Protein AF-A0A2G2XM95-F1 (afdb_monomer)

InterPro domains:
  IPR000454 ATP synthase, F0 complex, subunit C [PR00124] (12-31)
  IPR000454 ATP synthase, F0 complex, subunit C [PR00124] (33-48)
  IPR002379 V-ATPase proteolipid subunit C-like domain [PF00137] (11-47)
  IPR035921 F/V-ATP synthase subunit C superfamily [SSF81333] (3-51)
  IPR038662 F1F0 ATP synthase subunit C superfamily [G3DSA:1.20.20.10] (1-53)

Secondary structure (DSSP, 8-state):
--HHHHHHHHHHHHHHHHHHTHHHHHHHHHHHHHHHHHHHH-GGGHHHHHHHHHTTTTTHHHHHHHHHHHHHHHHHH-

Solvent-accessible surface area (backbone atoms only — not comparable to full-atom values): 4508 Å² total; per-residue (Å²): 130,65,68,68,58,54,54,52,51,54,53,53,48,52,53,52,51,62,60,58,46,53,61,55,53,55,54,50,51,52,52,51,51,52,44,51,55,48,28,74,76,37,64,89,47,34,70,58,53,57,46,51,67,70,66,54,82,72,46,70,65,55,57,53,51,53,52,50,51,52,52,48,50,51,69,71,76,107

Structure (mmCIF, N/CA/C/O backbone):
data_AF-A0A2G2XM95-F1
#
_entry.id   AF-A0A2G2XM95-F1
#
loop_
_atom_site.group_PDB
_atom_site.id
_atom_site.type_symbol
_atom_site.label_atom_id
_atom_site.label_alt_id
_atom_site.label_comp_id
_atom_site.label_asym_id
_atom_site.label_entity_id
_atom_site.label_seq_id
_atom_site.pdbx_PDB_ins_code
_atom_site.Cartn_x
_atom_site.Cartn_y
_atom_site.Cartn_z
_atom_site.occupancy
_atom_site.B_iso_or_equiv
_atom_site.auth_seq_id
_atom_site.auth_comp_id
_atom_site.auth_asym_id
_atom_site.auth_atom_id
_atom_site.pdbx_PDB_model_num
ATOM 1 N N . MET A 1 1 ? 7.627 1.904 -30.821 1.00 58.34 1 MET A N 1
ATOM 2 C CA . MET A 1 1 ? 8.083 1.957 -29.415 1.00 58.34 1 MET A CA 1
ATOM 3 C C . MET A 1 1 ? 9.136 0.880 -29.238 1.00 58.34 1 MET A C 1
ATOM 5 O O . MET A 1 1 ? 8.891 -0.244 -29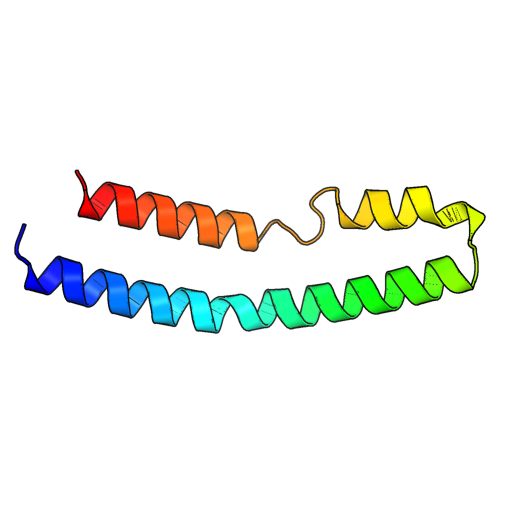.656 1.00 58.34 1 MET A O 1
ATOM 9 N N . ASN A 1 2 ? 10.314 1.203 -28.709 1.00 74.50 2 ASN A N 1
ATOM 10 C CA . ASN A 1 2 ? 11.328 0.178 -28.459 1.00 74.50 2 ASN A CA 1
ATOM 11 C C . ASN A 1 2 ? 10.885 -0.652 -27.238 1.00 74.50 2 ASN A C 1
ATOM 1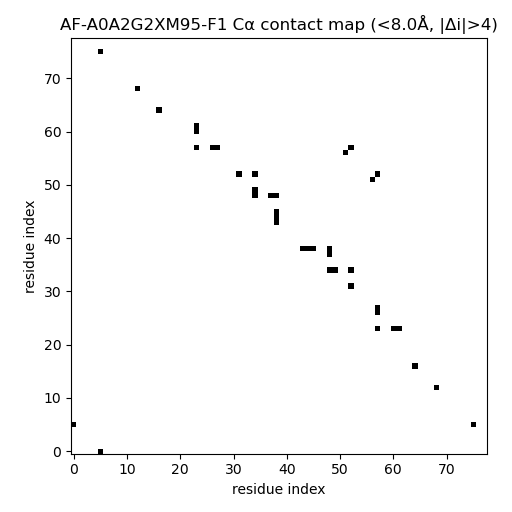3 O O . ASN A 1 2 ? 10.768 -0.073 -26.156 1.00 74.50 2 ASN A O 1
ATOM 17 N N . PRO A 1 3 ? 10.647 -1.971 -27.365 1.00 77.81 3 PRO A N 1
ATOM 18 C CA . PRO A 1 3 ? 10.048 -2.790 -26.301 1.00 77.81 3 PRO A CA 1
ATOM 19 C C . PRO A 1 3 ? 10.882 -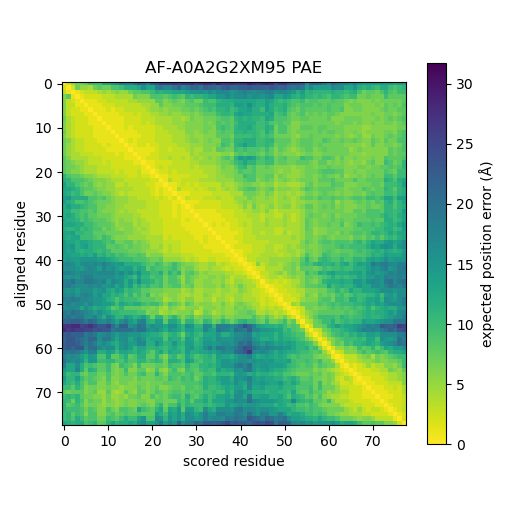2.807 -25.010 1.00 77.81 3 PRO A C 1
ATOM 21 O O . PRO A 1 3 ? 10.337 -2.928 -23.916 1.00 77.81 3 PRO A O 1
ATOM 24 N N . LEU A 1 4 ? 12.197 -2.600 -2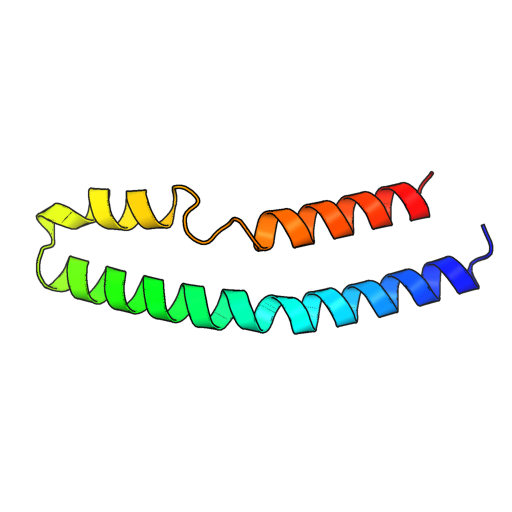5.128 1.00 82.50 4 LEU A N 1
ATOM 25 C CA . LEU A 1 4 ? 13.114 -2.438 -23.998 1.00 82.50 4 LEU A CA 1
ATOM 26 C C . LEU A 1 4 ? 12.774 -1.238 -23.104 1.00 82.50 4 LEU A C 1
ATOM 28 O O . LEU A 1 4 ? 12.870 -1.341 -21.884 1.00 82.50 4 LEU A O 1
ATOM 32 N N . ILE A 1 5 ? 12.361 -0.114 -23.693 1.00 81.38 5 ILE A N 1
ATOM 33 C CA . ILE A 1 5 ? 12.068 1.116 -22.947 1.00 81.38 5 ILE A CA 1
ATOM 34 C C . ILE A 1 5 ? 10.757 0.967 -22.172 1.00 81.38 5 ILE A C 1
ATOM 36 O O . ILE A 1 5 ? 10.725 1.307 -20.993 1.00 81.38 5 ILE A O 1
ATOM 40 N N . SER A 1 6 ? 9.725 0.368 -22.778 1.00 80.19 6 SER A N 1
ATOM 41 C CA . SER A 1 6 ? 8.472 0.052 -22.073 1.00 80.19 6 SER A CA 1
ATOM 42 C C . SER A 1 6 ? 8.685 -0.941 -20.928 1.00 80.19 6 SER A C 1
ATOM 44 O O . SER A 1 6 ? 8.125 -0.766 -19.848 1.00 80.19 6 SER A O 1
ATOM 46 N N . ALA A 1 7 ? 9.505 -1.978 -21.129 1.00 83.31 7 ALA A N 1
ATOM 47 C CA . ALA A 1 7 ? 9.789 -2.948 -20.073 1.00 83.31 7 ALA A CA 1
ATOM 48 C C . ALA A 1 7 ? 10.529 -2.298 -18.889 1.00 83.31 7 ALA A C 1
ATOM 50 O O . ALA A 1 7 ? 10.133 -2.475 -17.736 1.00 83.31 7 ALA A O 1
ATOM 51 N N . ALA A 1 8 ? 11.558 -1.492 -19.167 1.00 85.50 8 ALA A N 1
ATOM 52 C CA . ALA A 1 8 ? 12.307 -0.781 -18.135 1.00 85.50 8 ALA A CA 1
ATOM 53 C C . ALA A 1 8 ? 11.438 0.240 -17.375 1.00 85.50 8 ALA A C 1
ATOM 55 O O . ALA A 1 8 ? 11.540 0.335 -16.151 1.00 85.50 8 ALA A O 1
ATOM 56 N N . SER A 1 9 ? 10.546 0.964 -18.063 1.00 81.19 9 SER A N 1
ATOM 57 C CA . SER A 1 9 ? 9.678 1.964 -17.429 1.00 81.19 9 SER A CA 1
ATOM 58 C C . SER A 1 9 ? 8.645 1.348 -16.486 1.00 81.19 9 SER A C 1
ATOM 60 O O . SER A 1 9 ? 8.401 1.900 -15.417 1.00 81.19 9 SER A O 1
ATOM 62 N N . VAL A 1 10 ? 8.062 0.195 -16.839 1.00 83.12 10 VAL A N 1
ATOM 63 C CA . VAL A 1 10 ? 7.082 -0.493 -15.977 1.00 83.12 10 VAL A CA 1
ATOM 64 C C . VAL A 1 10 ? 7.744 -1.000 -14.695 1.00 83.12 10 VAL A C 1
ATOM 66 O O . VAL A 1 10 ? 7.185 -0.845 -13.611 1.00 83.12 10 VAL A O 1
ATOM 69 N N . ILE A 1 11 ? 8.958 -1.548 -14.797 1.00 86.31 11 ILE A N 1
ATOM 70 C CA . ILE A 1 11 ? 9.714 -2.026 -13.631 1.00 86.31 11 ILE A CA 1
ATOM 71 C C . ILE A 1 11 ? 10.103 -0.855 -12.719 1.00 86.31 11 ILE A C 1
ATOM 73 O O . ILE A 1 11 ? 9.902 -0.927 -11.505 1.00 86.31 11 ILE A O 1
ATOM 77 N N . ALA A 1 12 ? 10.611 0.240 -13.293 1.00 85.62 12 ALA A N 1
ATOM 78 C CA . ALA A 1 12 ? 10.965 1.439 -12.536 1.00 85.62 12 ALA A CA 1
ATOM 79 C C . ALA A 1 12 ? 9.745 2.048 -11.823 1.00 85.62 12 ALA A C 1
ATOM 81 O O . ALA A 1 12 ? 9.837 2.420 -10.653 1.00 85.62 12 ALA A O 1
ATOM 82 N N . ALA A 1 13 ? 8.591 2.091 -12.494 1.00 81.50 13 ALA A N 1
ATOM 83 C CA . ALA A 1 13 ? 7.352 2.581 -11.906 1.00 81.50 13 ALA A CA 1
ATOM 84 C C . ALA A 1 13 ? 6.844 1.689 -10.767 1.00 81.50 13 ALA A C 1
ATOM 86 O O . ALA A 1 13 ? 6.477 2.207 -9.716 1.00 81.50 13 ALA A O 1
ATOM 87 N N . GLY A 1 14 ? 6.877 0.362 -10.925 1.00 83.38 14 GLY A N 1
ATOM 88 C CA . GLY A 1 14 ? 6.477 -0.564 -9.861 1.00 83.38 14 GLY A CA 1
ATOM 89 C C . GLY A 1 14 ? 7.314 -0.401 -8.588 1.00 83.38 14 GLY A C 1
ATOM 90 O O . GLY A 1 14 ? 6.769 -0.355 -7.486 1.00 83.38 14 GLY A O 1
ATOM 91 N N . LEU A 1 15 ? 8.632 -0.235 -8.737 1.00 86.06 15 LEU A N 1
ATOM 92 C CA . LEU A 1 15 ? 9.543 0.032 -7.619 1.00 86.06 15 LEU A CA 1
ATOM 93 C C . LEU A 1 15 ? 9.290 1.396 -6.968 1.00 86.06 15 LEU A C 1
ATOM 95 O O . LEU A 1 15 ? 9.221 1.485 -5.742 1.00 86.06 15 LEU A O 1
ATOM 99 N N . ALA A 1 16 ? 9.121 2.449 -7.771 1.00 83.44 16 ALA A N 1
ATOM 100 C CA . ALA A 1 16 ? 8.848 3.790 -7.262 1.00 83.44 16 ALA A CA 1
ATOM 101 C C . ALA A 1 16 ? 7.537 3.836 -6.462 1.00 83.44 16 ALA A C 1
ATOM 103 O O . ALA A 1 16 ? 7.511 4.368 -5.354 1.00 83.44 16 ALA A O 1
ATOM 104 N N . VAL A 1 17 ? 6.471 3.218 -6.980 1.00 81.50 17 VAL A N 1
ATOM 105 C CA . VAL A 1 17 ? 5.165 3.150 -6.309 1.00 81.50 17 VAL A CA 1
ATOM 106 C C . VAL A 1 17 ? 5.220 2.289 -5.047 1.00 81.50 17 VAL A C 1
ATOM 108 O O . VAL A 1 17 ? 4.686 2.687 -4.011 1.00 81.50 17 VAL A O 1
ATOM 111 N N . GLY A 1 18 ? 5.902 1.142 -5.097 1.00 82.69 18 GLY A N 1
ATOM 112 C CA . GLY A 1 18 ? 6.053 0.260 -3.939 1.00 82.69 18 GLY A CA 1
ATOM 113 C C . GLY A 1 18 ? 6.784 0.922 -2.768 1.00 82.69 18 GLY A C 1
ATOM 114 O O . GLY A 1 18 ? 6.403 0.724 -1.619 1.00 82.69 18 GLY A O 1
ATOM 115 N N . LEU A 1 19 ? 7.793 1.752 -3.043 1.00 83.69 19 LEU A N 1
ATOM 116 C CA . LEU A 1 19 ? 8.495 2.511 -2.003 1.00 83.69 19 LEU A CA 1
ATOM 117 C C . LEU A 1 19 ? 7.697 3.737 -1.543 1.00 83.69 19 LEU A C 1
ATOM 119 O O . LEU A 1 19 ? 7.682 4.056 -0.352 1.00 83.69 19 LEU A O 1
ATOM 123 N N . ALA A 1 20 ? 6.997 4.406 -2.462 1.00 80.38 20 ALA A N 1
ATOM 124 C CA . ALA A 1 20 ? 6.171 5.565 -2.145 1.00 80.38 20 ALA A CA 1
ATOM 125 C C . ALA A 1 20 ? 4.974 5.223 -1.239 1.00 80.38 20 ALA A C 1
ATOM 127 O O . ALA A 1 20 ? 4.546 6.080 -0.465 1.00 80.38 20 ALA A O 1
ATOM 128 N N . SER A 1 21 ? 4.461 3.986 -1.277 1.00 79.62 21 SER A N 1
ATOM 129 C CA . SER A 1 21 ? 3.295 3.558 -0.487 1.00 79.62 21 SER A CA 1
ATOM 130 C C . SER A 1 21 ? 3.566 3.394 1.019 1.00 79.62 21 SER A C 1
ATOM 132 O O . SER A 1 21 ? 2.625 3.414 1.815 1.00 79.62 21 SER A O 1
ATOM 134 N N . ILE A 1 22 ? 4.835 3.321 1.444 1.00 85.00 22 ILE A N 1
ATOM 135 C CA . ILE A 1 22 ? 5.216 3.157 2.859 1.00 85.00 22 ILE A CA 1
ATOM 136 C C . ILE A 1 22 ? 4.764 4.359 3.703 1.00 85.00 22 ILE A C 1
ATOM 138 O O . ILE A 1 22 ? 4.208 4.190 4.789 1.00 85.00 22 ILE A O 1
ATOM 142 N N . GLY A 1 23 ? 4.964 5.581 3.198 1.00 81.56 23 GLY A N 1
ATOM 143 C CA . GLY A 1 23 ? 4.567 6.809 3.897 1.00 81.56 23 GLY A CA 1
ATOM 144 C C . GLY A 1 23 ? 3.057 6.877 4.179 1.00 81.56 23 GLY A C 1
ATOM 145 O O . GLY A 1 23 ? 2.670 7.046 5.339 1.00 81.56 23 GLY A O 1
ATOM 146 N N . PRO A 1 24 ? 2.199 6.709 3.154 1.00 78.06 24 PRO A N 1
ATOM 147 C CA . PRO A 1 24 ? 0.755 6.575 3.318 1.00 78.06 24 PRO A CA 1
ATOM 148 C C . PRO A 1 24 ? 0.354 5.433 4.255 1.00 78.06 24 PRO A C 1
ATOM 150 O O . PRO A 1 24 ? -0.470 5.660 5.135 1.00 78.06 24 PRO A O 1
ATOM 153 N N . GLY A 1 25 ? 0.965 4.247 4.139 1.00 82.50 25 GLY A N 1
ATOM 154 C CA . GLY A 1 25 ? 0.627 3.094 4.980 1.00 82.50 25 GLY A CA 1
ATOM 155 C C . GLY A 1 25 ? 0.794 3.367 6.479 1.00 82.50 25 GLY A C 1
ATOM 156 O O . GLY A 1 25 ? -0.106 3.080 7.271 1.00 82.50 25 GLY A O 1
ATOM 157 N N . VAL A 1 26 ? 1.904 3.996 6.876 1.00 84.25 26 VAL A N 1
ATOM 158 C CA . VAL A 1 26 ? 2.169 4.346 8.285 1.00 84.25 26 VAL A CA 1
ATOM 159 C C . VAL A 1 26 ? 1.267 5.489 8.765 1.00 84.25 26 VAL A C 1
ATOM 161 O O . VAL A 1 26 ? 0.704 5.425 9.863 1.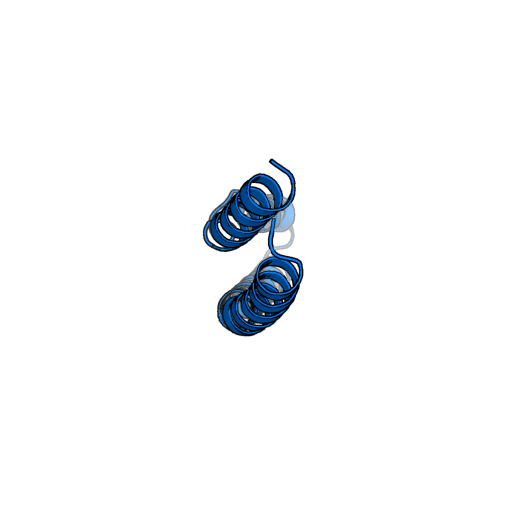00 84.25 26 VAL A O 1
ATOM 164 N N . GLY A 1 27 ? 1.094 6.529 7.943 1.00 83.19 27 GLY A N 1
ATOM 165 C CA . GLY A 1 27 ? 0.249 7.677 8.278 1.00 83.19 27 GLY A CA 1
ATOM 166 C C . GLY A 1 27 ? -1.227 7.301 8.426 1.00 83.19 27 GLY A C 1
ATOM 167 O O . GLY A 1 27 ? -1.866 7.670 9.412 1.00 83.19 27 GLY A O 1
ATOM 168 N N . GLN A 1 28 ? -1.757 6.510 7.489 1.00 81.94 28 GLN A N 1
ATOM 169 C CA . GLN A 1 28 ? -3.139 6.036 7.522 1.00 81.94 28 GLN A CA 1
ATOM 170 C C . GLN A 1 28 ? -3.379 5.051 8.665 1.00 81.94 28 GLN A C 1
ATOM 172 O O . GLN A 1 28 ? -4.398 5.174 9.339 1.00 81.94 28 GLN A O 1
ATOM 177 N N . GLY A 1 29 ? -2.449 4.128 8.933 1.00 83.12 29 GLY A N 1
ATOM 178 C CA . GLY A 1 29 ? -2.570 3.192 10.054 1.00 83.12 29 GLY A CA 1
ATOM 179 C C . GLY A 1 29 ? -2.631 3.905 11.408 1.00 83.12 29 GLY A C 1
ATOM 180 O O . GLY A 1 29 ? -3.480 3.589 12.241 1.00 83.12 29 GLY A O 1
ATOM 181 N N . THR A 1 30 ? -1.798 4.932 11.597 1.00 85.62 30 THR A N 1
ATOM 182 C CA . THR A 1 30 ? -1.790 5.737 12.829 1.00 85.62 30 THR A CA 1
ATOM 183 C C . THR A 1 30 ? -3.074 6.558 12.970 1.00 85.62 30 THR A C 1
ATOM 185 O O . THR A 1 30 ? -3.704 6.543 14.028 1.00 85.62 30 THR A O 1
ATOM 188 N N . ALA A 1 31 ? -3.505 7.231 11.898 1.00 83.75 31 ALA A N 1
ATOM 189 C CA . ALA A 1 31 ? -4.746 8.004 11.889 1.00 83.75 31 ALA A CA 1
ATOM 190 C C . ALA A 1 31 ? -5.978 7.120 12.142 1.00 83.75 31 ALA A C 1
ATOM 192 O O . ALA A 1 31 ? -6.835 7.480 12.947 1.00 83.75 31 ALA A O 1
ATOM 193 N N . ALA A 1 32 ? -6.038 5.936 11.524 1.00 84.06 32 ALA A N 1
ATOM 194 C CA . ALA A 1 32 ? -7.107 4.967 11.735 1.00 84.06 32 ALA A CA 1
ATOM 195 C C . ALA A 1 32 ? -7.115 4.424 13.172 1.00 84.06 32 ALA A C 1
ATOM 197 O O . ALA A 1 32 ? -8.182 4.316 13.772 1.00 84.06 32 ALA A O 1
ATOM 198 N N . GLY A 1 33 ? -5.946 4.140 13.756 1.00 86.00 33 GLY A N 1
ATOM 199 C CA . GLY A 1 33 ? -5.839 3.719 15.155 1.00 86.00 33 GLY A CA 1
ATOM 200 C C . GLY A 1 33 ? -6.370 4.778 16.123 1.00 86.00 33 GLY A C 1
ATOM 201 O O . GLY A 1 33 ? -7.204 4.476 16.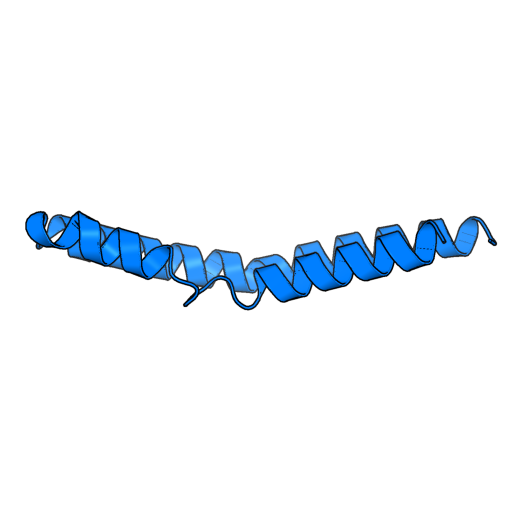973 1.00 86.00 33 GLY A O 1
ATOM 202 N N . GLN A 1 34 ? -5.964 6.038 15.940 1.00 85.88 34 GLN A N 1
ATOM 203 C CA . GLN A 1 34 ? -6.458 7.163 16.742 1.00 85.88 34 GLN A CA 1
ATOM 204 C C . GLN A 1 34 ? -7.952 7.435 16.520 1.00 85.88 34 GLN A C 1
ATOM 206 O O . GLN A 1 34 ? -8.671 7.756 17.466 1.00 85.88 34 GLN A O 1
ATOM 211 N N . ALA A 1 35 ? -8.443 7.255 15.292 1.00 84.62 35 ALA A N 1
ATOM 212 C CA . ALA A 1 35 ? -9.863 7.331 14.981 1.00 84.62 35 ALA A CA 1
ATOM 213 C C . ALA A 1 35 ? -10.659 6.256 15.735 1.00 84.62 35 ALA A C 1
ATOM 215 O O . ALA A 1 35 ? -11.647 6.588 16.383 1.00 84.62 35 ALA A O 1
ATOM 216 N N . VAL A 1 36 ? -10.218 4.994 15.714 1.00 86.31 36 VAL A N 1
ATOM 217 C CA . VAL A 1 36 ? -10.873 3.888 16.438 1.00 86.31 36 VAL A CA 1
ATOM 218 C C . VAL A 1 36 ? -10.842 4.115 17.949 1.00 86.31 36 VAL A C 1
ATOM 220 O O . VAL A 1 36 ? -11.850 3.901 18.616 1.00 86.31 36 VAL A O 1
ATOM 223 N N . GLU A 1 37 ? -9.733 4.612 18.495 1.00 88.62 37 GLU A N 1
ATOM 224 C CA . GLU A 1 37 ? -9.627 4.955 19.918 1.00 88.62 37 GLU A CA 1
ATOM 225 C C . GLU A 1 37 ? -10.571 6.112 20.306 1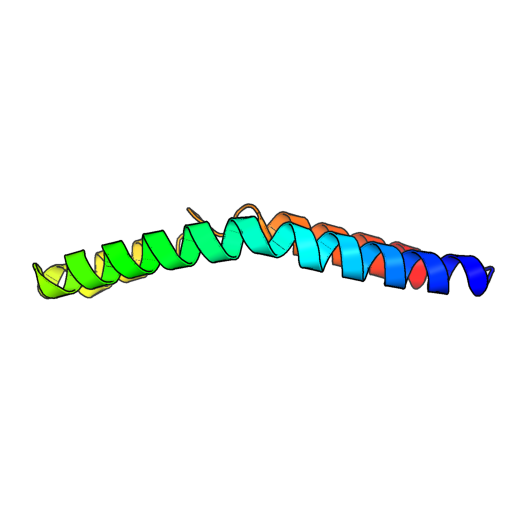.00 88.62 37 GLU A C 1
ATOM 227 O O . GLU A 1 37 ? -11.199 6.096 21.366 1.00 88.62 37 GLU A O 1
ATOM 232 N N . GLY A 1 38 ? -10.722 7.110 19.429 1.00 85.00 38 GLY A N 1
ATOM 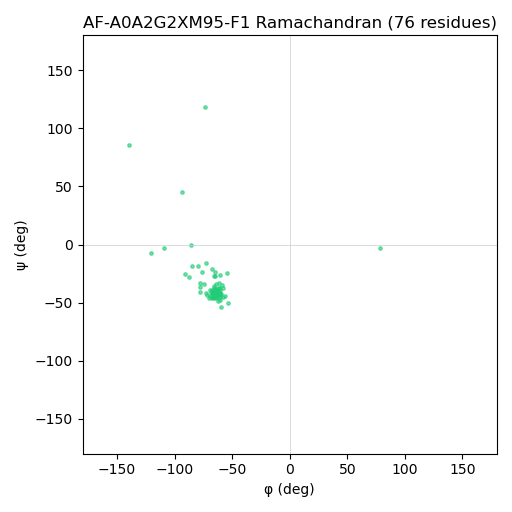233 C CA . GLY A 1 38 ? -11.698 8.192 19.576 1.00 85.00 38 GLY A CA 1
ATOM 234 C C . GLY A 1 38 ? -13.147 7.699 19.521 1.00 85.00 38 GLY A C 1
ATOM 235 O O . GLY A 1 38 ? -13.954 8.097 20.359 1.00 85.00 38 GLY A O 1
ATOM 236 N N . ILE A 1 39 ? -13.453 6.785 18.597 1.00 86.56 39 ILE A N 1
ATOM 237 C CA . ILE A 1 39 ? -14.766 6.133 18.469 1.00 86.56 39 ILE A CA 1
ATOM 238 C C . ILE A 1 39 ? -15.081 5.303 19.719 1.00 86.56 39 ILE A C 1
ATOM 240 O O . ILE A 1 39 ? -16.191 5.371 20.235 1.00 86.56 39 ILE A O 1
ATOM 244 N N . ALA A 1 40 ? -14.101 4.571 20.255 1.00 86.25 40 ALA A N 1
ATOM 245 C CA . ALA A 1 40 ? -14.272 3.774 21.468 1.00 86.25 40 ALA A CA 1
ATOM 246 C C . ALA A 1 40 ? -14.575 4.636 22.709 1.00 86.25 40 ALA A C 1
ATOM 248 O O . ALA A 1 40 ? -15.334 4.212 23.578 1.00 86.25 40 ALA A O 1
ATOM 249 N N . ARG A 1 41 ? -14.013 5.853 22.793 1.00 88.56 41 ARG A N 1
ATOM 250 C CA . ARG A 1 41 ? -14.313 6.823 23.865 1.00 88.56 41 ARG A CA 1
ATOM 251 C C . ARG A 1 41 ? -15.644 7.550 23.668 1.00 88.56 41 ARG A C 1
ATOM 253 O O . ARG A 1 41 ? -16.281 7.916 24.652 1.00 88.56 41 ARG A O 1
ATOM 260 N N . GLN A 1 42 ? -16.034 7.806 22.421 1.00 86.62 42 GLN A N 1
ATOM 261 C CA . GLN A 1 42 ? -17.247 8.538 22.060 1.00 86.62 42 GLN A CA 1
ATOM 262 C C . GLN A 1 42 ? -17.930 7.880 20.850 1.00 86.62 42 GLN A C 1
ATOM 264 O O . GLN A 1 42 ? -17.723 8.317 19.713 1.00 86.62 42 GLN A O 1
ATOM 269 N N . PRO A 1 43 ? -18.775 6.854 21.072 1.00 77.94 43 PRO A N 1
ATOM 270 C CA . PRO A 1 43 ? -19.416 6.117 19.981 1.00 77.94 43 PRO A CA 1
ATOM 271 C C . PRO A 1 43 ? -20.400 6.984 19.181 1.00 77.94 43 PRO A C 1
ATOM 273 O O . PRO A 1 43 ? -20.570 6.791 17.982 1.00 77.94 43 PRO A O 1
ATOM 276 N N . GLU A 1 44 ? -20.985 8.017 19.792 1.00 82.50 44 GLU A N 1
ATOM 277 C CA . GLU A 1 44 ? -21.868 8.976 19.106 1.00 82.50 44 GLU A CA 1
ATOM 278 C C . GLU A 1 44 ? -21.142 9.804 18.029 1.00 82.50 44 GLU A C 1
ATOM 280 O O . GLU A 1 44 ? -21.759 10.280 17.075 1.00 82.50 44 GLU A O 1
ATOM 285 N N . ALA A 1 45 ? -19.818 9.958 18.140 1.00 81.69 45 ALA A N 1
ATOM 286 C CA . ALA A 1 45 ? -19.000 10.680 17.169 1.00 81.69 45 ALA A CA 1
ATOM 287 C C . ALA A 1 45 ? -18.546 9.797 15.991 1.00 81.69 45 ALA A C 1
ATOM 289 O O . ALA A 1 45 ? -17.882 10.296 15.077 1.00 81.69 45 ALA A O 1
ATOM 290 N N . GLU A 1 46 ? -18.910 8.509 15.971 1.00 80.38 46 GLU A N 1
ATOM 291 C CA . GLU A 1 46 ? -18.424 7.532 14.995 1.00 80.38 46 GLU A CA 1
ATOM 292 C C . GLU A 1 46 ? -18.636 7.972 13.546 1.00 80.38 46 GLU A C 1
ATOM 294 O O . GLU A 1 46 ? -17.687 7.988 12.756 1.00 80.38 46 GLU A O 1
ATOM 299 N N . GLY A 1 47 ? -19.856 8.393 13.203 1.00 79.56 47 GLY A N 1
ATOM 300 C CA . GLY A 1 47 ? -20.183 8.841 11.848 1.00 79.56 47 GLY A CA 1
ATOM 301 C C . GLY A 1 47 ? -19.360 10.056 11.408 1.00 79.56 47 GLY A C 1
ATOM 302 O O . GLY A 1 47 ? -18.976 10.164 10.244 1.00 79.56 47 GLY A O 1
ATOM 303 N N . LYS A 1 48 ? -19.013 10.946 12.347 1.00 81.44 48 LYS A N 1
ATOM 304 C CA . LYS A 1 48 ? -18.219 12.152 12.080 1.00 81.44 48 LYS A CA 1
ATOM 305 C C . LYS A 1 48 ? -16.727 11.841 11.933 1.00 81.44 48 LYS A C 1
ATOM 307 O O . LYS A 1 48 ? -16.086 12.390 11.038 1.00 81.44 48 LYS A O 1
ATOM 312 N N . ILE A 1 49 ? -16.184 10.948 12.763 1.00 81.19 49 ILE A N 1
ATOM 313 C CA . ILE A 1 49 ? -14.775 10.527 12.705 1.00 81.19 49 ILE A CA 1
ATOM 314 C C . ILE A 1 49 ? -14.513 9.682 11.449 1.00 81.19 49 ILE A C 1
ATOM 316 O O . ILE A 1 49 ? -13.575 9.967 10.702 1.00 81.19 49 ILE A O 1
ATOM 320 N N . ARG A 1 50 ? -15.381 8.705 11.153 1.00 78.75 50 ARG A N 1
ATOM 321 C CA . ARG A 1 50 ? -15.315 7.920 9.907 1.00 78.75 50 ARG A CA 1
ATOM 322 C C . ARG A 1 50 ? -15.499 8.799 8.669 1.00 78.75 50 ARG A C 1
ATOM 324 O O . ARG A 1 50 ? -14.782 8.630 7.685 1.00 78.75 50 ARG A O 1
ATOM 331 N N . GLY A 1 51 ? -16.417 9.765 8.730 1.00 79.19 51 GLY A N 1
ATOM 332 C CA . GLY A 1 51 ? -16.627 10.742 7.664 1.00 79.19 51 GLY A CA 1
ATOM 333 C C . GLY A 1 51 ? -15.390 11.604 7.399 1.00 79.19 51 GLY A C 1
ATOM 334 O O . GLY A 1 51 ? -15.003 11.761 6.246 1.00 79.19 51 GLY A O 1
ATOM 335 N N . MET A 1 52 ? -14.722 12.109 8.443 1.00 74.44 52 MET A N 1
ATOM 336 C CA . MET A 1 52 ? -13.481 12.881 8.284 1.00 74.44 52 MET A CA 1
ATOM 337 C C . MET A 1 52 ? -12.331 12.057 7.699 1.00 74.44 52 MET A C 1
ATOM 339 O O . MET A 1 52 ? -11.616 12.567 6.840 1.00 74.44 52 MET A O 1
ATOM 343 N N . GLN A 1 53 ? -12.181 10.791 8.100 1.00 73.69 53 GLN A N 1
ATOM 344 C CA . GLN A 1 53 ? -11.177 9.893 7.519 1.00 73.69 53 GLN A CA 1
ATOM 345 C C . GLN A 1 53 ? -11.360 9.745 5.996 1.00 73.69 53 GLN A C 1
ATOM 347 O O . GLN A 1 53 ? -10.378 9.702 5.260 1.00 73.69 53 GLN A O 1
ATOM 352 N N . ASN A 1 54 ? -12.612 9.709 5.524 1.00 68.56 54 ASN A N 1
ATOM 353 C CA . ASN A 1 54 ? -12.960 9.569 4.107 1.00 68.56 54 ASN A CA 1
ATOM 354 C C . ASN A 1 54 ? -12.848 10.894 3.312 1.00 68.56 54 ASN A C 1
ATOM 356 O O . ASN A 1 54 ? -12.743 10.889 2.090 1.00 68.56 54 ASN A O 1
ATOM 360 N N . ASN A 1 55 ? -12.841 12.059 3.974 1.00 62.16 55 ASN A N 1
ATOM 361 C CA . ASN A 1 55 ? -13.024 13.357 3.309 1.00 62.16 55 ASN A CA 1
ATOM 362 C C . ASN A 1 55 ? -11.713 14.072 2.895 1.00 62.16 55 ASN A C 1
ATOM 364 O O . ASN A 1 55 ? -11.574 15.279 3.065 1.00 62.16 55 ASN A O 1
ATOM 368 N N . ARG A 1 56 ? -10.769 13.337 2.288 1.00 53.12 56 ARG A N 1
ATOM 369 C CA . ARG A 1 56 ? -9.532 13.824 1.612 1.00 53.12 56 ARG A CA 1
ATOM 370 C C . ARG A 1 56 ? -8.319 14.231 2.459 1.00 53.12 56 ARG A C 1
ATOM 372 O O . ARG A 1 56 ? -7.278 14.517 1.876 1.00 53.12 56 ARG A O 1
ATOM 379 N N . ALA A 1 57 ? -8.364 14.210 3.790 1.00 53.97 57 ALA A N 1
ATOM 380 C CA . ALA A 1 57 ? -7.211 14.644 4.597 1.00 53.97 57 ALA A CA 1
ATOM 381 C C . ALA A 1 57 ? -5.972 13.720 4.488 1.00 53.97 57 ALA A C 1
ATOM 383 O O . ALA A 1 57 ? -4.858 14.160 4.761 1.00 53.97 57 ALA A O 1
ATOM 384 N N . THR A 1 58 ? -6.141 12.458 4.066 1.00 56.16 58 THR A N 1
ATOM 385 C CA . THR A 1 58 ? -5.032 11.491 3.910 1.00 56.16 58 THR A CA 1
ATOM 386 C C . THR A 1 58 ? -4.859 10.943 2.484 1.00 56.16 58 THR A C 1
ATOM 388 O O .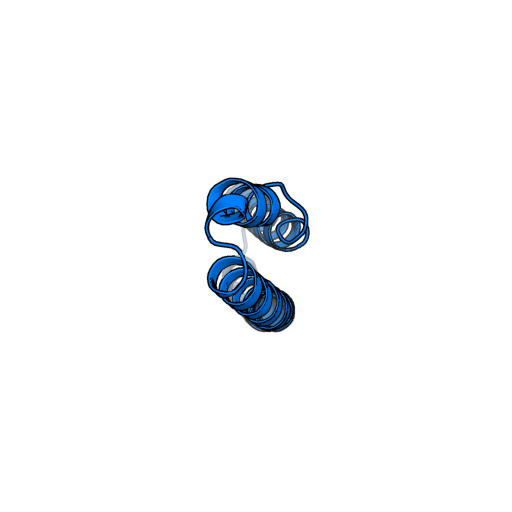 THR A 1 58 ? -3.861 10.280 2.214 1.00 56.16 58 THR A O 1
ATOM 391 N N . THR A 1 59 ? -5.775 11.255 1.556 1.00 54.97 59 THR A N 1
ATOM 392 C CA . THR A 1 59 ? -5.793 10.727 0.173 1.00 54.97 59 THR A CA 1
ATOM 393 C C . THR A 1 59 ? -4.902 11.504 -0.800 1.00 54.97 59 THR A C 1
ATOM 395 O O . THR A 1 59 ? -4.493 10.940 -1.809 1.00 54.97 59 THR A O 1
ATOM 398 N N . LEU A 1 60 ? -4.512 12.747 -0.475 1.00 54.66 60 LEU A N 1
ATOM 399 C CA . LEU A 1 60 ? -3.785 13.643 -1.395 1.00 54.66 60 LEU A CA 1
ATOM 400 C C . LEU A 1 60 ? -2.499 13.048 -1.997 1.00 54.66 60 LEU A C 1
ATOM 402 O O . LEU A 1 60 ? -2.092 13.470 -3.072 1.00 54.66 60 LEU A O 1
ATOM 406 N N . ARG A 1 61 ? -1.853 12.072 -1.341 1.00 58.12 61 ARG A N 1
ATOM 407 C CA . ARG A 1 61 ? -0.687 11.379 -1.923 1.00 58.12 61 ARG A CA 1
ATOM 408 C C . ARG A 1 61 ? -1.027 10.125 -2.728 1.00 58.12 61 ARG A C 1
ATOM 410 O O . ARG A 1 61 ? -0.240 9.774 -3.599 1.00 58.12 61 ARG A O 1
ATOM 417 N N . CYS A 1 62 ? -2.150 9.454 -2.463 1.00 55.78 62 CYS A N 1
ATOM 418 C CA . CYS A 1 62 ? -2.593 8.339 -3.306 1.00 55.78 62 CYS A CA 1
ATOM 419 C C . CYS A 1 62 ? -3.042 8.856 -4.679 1.00 55.78 62 CYS A C 1
ATOM 421 O O . CYS A 1 62 ? -2.647 8.282 -5.686 1.00 55.78 62 CYS A O 1
ATOM 423 N N . ASP A 1 63 ? -3.719 10.010 -4.719 1.00 62.91 63 ASP A N 1
ATOM 424 C CA . ASP A 1 63 ? -4.121 10.664 -5.974 1.00 62.91 63 ASP A CA 1
ATOM 425 C C . ASP A 1 63 ? -2.915 10.997 -6.879 1.00 62.91 63 ASP A C 1
ATOM 427 O O . ASP A 1 63 ? -2.995 10.895 -8.103 1.00 62.91 63 ASP A O 1
ATOM 431 N N . GLU A 1 64 ? -1.764 11.357 -6.299 1.00 68.56 64 GLU A N 1
ATOM 432 C CA . GLU A 1 64 ? -0.546 11.672 -7.059 1.00 68.56 64 GLU A CA 1
ATOM 433 C C . GLU A 1 64 ? 0.139 10.418 -7.631 1.00 68.56 64 GLU A C 1
ATOM 435 O O . GLU A 1 64 ? 0.674 10.442 -8.745 1.00 68.56 64 GLU A O 1
ATOM 440 N N . VAL A 1 65 ? 0.070 9.300 -6.903 1.00 68.19 65 VAL A N 1
ATOM 441 C CA . VAL A 1 65 ? 0.544 7.989 -7.366 1.00 68.19 65 VAL A CA 1
ATOM 442 C C . VAL A 1 65 ? -0.354 7.457 -8.485 1.00 68.19 65 VAL A C 1
ATOM 444 O O . VAL A 1 65 ? 0.161 7.028 -9.519 1.00 68.19 65 VAL A O 1
ATOM 447 N N . ASP A 1 66 ? -1.675 7.558 -8.328 1.00 71.25 66 ASP A N 1
ATOM 448 C CA . ASP A 1 66 ? -2.645 7.154 -9.349 1.00 71.25 66 ASP A CA 1
ATOM 449 C C . ASP A 1 66 ? -2.503 8.001 -10.621 1.00 71.25 66 ASP A C 1
ATOM 451 O O . ASP A 1 66 ? -2.456 7.461 -11.728 1.00 71.25 66 ASP A O 1
ATOM 455 N N . ASN A 1 67 ? -2.325 9.320 -10.483 1.00 74.31 67 ASN A N 1
ATOM 456 C CA . ASN A 1 67 ? -2.075 10.213 -11.616 1.00 74.31 67 ASN A CA 1
ATOM 457 C C . ASN A 1 67 ? -0.748 9.890 -12.328 1.00 74.31 67 ASN A C 1
ATOM 459 O O . ASN A 1 67 ? -0.683 9.902 -13.558 1.00 74.31 67 ASN A O 1
ATOM 463 N N . SER A 1 68 ? 0.303 9.540 -11.580 1.00 73.75 68 SER A N 1
ATOM 464 C CA . SER A 1 68 ? 1.599 9.143 -12.150 1.00 73.75 68 SER A CA 1
ATOM 465 C C . SER A 1 68 ? 1.512 7.822 -12.920 1.00 73.75 68 SER A C 1
ATOM 467 O O . SER A 1 68 ? 2.068 7.707 -14.015 1.00 73.75 68 SER A O 1
ATOM 469 N N . LEU A 1 69 ? 0.773 6.838 -12.395 1.00 75.56 69 LEU A N 1
ATOM 470 C CA . LEU A 1 69 ? 0.514 5.575 -13.087 1.00 75.56 69 LEU A CA 1
ATOM 471 C C . LEU A 1 69 ? -0.345 5.775 -14.339 1.00 75.56 69 LEU A C 1
ATOM 473 O O . LEU A 1 69 ? -0.020 5.209 -15.384 1.00 75.56 69 LEU A O 1
ATOM 477 N N . LEU A 1 70 ? -1.378 6.624 -14.280 1.00 78.31 70 LEU A N 1
ATOM 478 C CA . LEU A 1 70 ? -2.194 6.967 -15.449 1.00 78.31 70 LEU A CA 1
ATOM 479 C C . LEU A 1 70 ? -1.363 7.645 -16.545 1.00 78.31 70 LEU A C 1
ATOM 481 O O . LEU A 1 70 ? -1.513 7.320 -17.723 1.00 78.31 70 LEU A O 1
ATOM 485 N N . GLN A 1 71 ? -0.478 8.574 -16.175 1.00 78.12 71 GLN A N 1
ATOM 486 C CA . GLN A 1 71 ? 0.411 9.256 -17.121 1.00 78.12 71 GLN A CA 1
ATOM 487 C C . GLN A 1 71 ? 1.428 8.302 -17.750 1.00 78.12 71 GLN A C 1
ATOM 489 O O . GLN A 1 71 ? 1.720 8.400 -18.946 1.00 78.12 71 GLN A O 1
ATOM 494 N N . LEU A 1 72 ? 1.932 7.343 -16.971 1.00 75.12 72 LEU A N 1
ATOM 495 C CA . LEU A 1 72 ? 2.826 6.312 -17.477 1.00 75.12 72 LEU A CA 1
ATOM 496 C C . LEU A 1 72 ? 2.096 5.364 -18.435 1.00 75.12 72 LEU A C 1
ATOM 498 O O . LEU A 1 72 ? 2.600 5.094 -19.521 1.00 75.12 72 LEU A O 1
ATOM 502 N N . GLN A 1 73 ? 0.889 4.909 -18.086 1.00 75.19 73 GLN A N 1
ATOM 503 C CA . GLN A 1 73 ? 0.068 4.087 -18.976 1.00 75.19 73 GLN A CA 1
ATOM 504 C C . GLN A 1 73 ? -0.277 4.831 -20.268 1.00 75.19 73 GLN A C 1
ATOM 506 O O . GLN A 1 73 ? -0.129 4.261 -21.345 1.00 75.19 73 GLN A O 1
ATOM 511 N N . ARG A 1 74 ? -0.643 6.118 -20.187 1.00 78.94 74 ARG A N 1
ATOM 512 C CA . ARG A 1 74 ? -0.872 6.962 -21.371 1.00 78.94 74 ARG A CA 1
ATOM 513 C C . ARG A 1 74 ? 0.381 7.120 -22.230 1.00 78.94 74 ARG A C 1
ATOM 515 O O . ARG A 1 74 ? 0.244 7.107 -23.440 1.00 78.94 74 ARG A O 1
ATOM 522 N N . SER A 1 75 ? 1.577 7.226 -21.649 1.00 73.81 75 SER A N 1
ATOM 523 C CA . SER A 1 75 ? 2.831 7.310 -22.424 1.00 73.81 75 SER A CA 1
ATOM 524 C C . SER A 1 75 ? 3.294 5.966 -23.002 1.00 73.81 75 SER A C 1
ATOM 526 O O . SER A 1 75 ? 4.051 5.946 -23.966 1.00 73.81 75 SER A O 1
ATOM 528 N N . ILE A 1 76 ? 2.885 4.840 -22.406 1.00 70.69 76 ILE A N 1
ATOM 529 C CA . ILE A 1 76 ? 3.240 3.486 -22.865 1.00 70.69 76 ILE A CA 1
ATOM 530 C C . ILE A 1 76 ? 2.262 2.962 -23.930 1.00 70.69 76 ILE A C 1
ATOM 532 O O . ILE A 1 76 ? 2.661 2.132 -24.741 1.00 70.69 76 ILE A O 1
ATOM 536 N N . PHE A 1 77 ? 1.000 3.404 -23.920 1.00 69.31 77 PHE A N 1
ATOM 537 C CA . PHE A 1 77 ? -0.056 2.928 -24.828 1.00 69.31 77 PHE A CA 1
ATOM 538 C C . PHE A 1 77 ? -0.505 3.945 -25.895 1.00 69.31 77 PHE A C 1
ATOM 540 O O . PHE A 1 77 ? -1.356 3.596 -26.714 1.00 69.31 77 PHE A O 1
ATOM 547 N N . ALA A 1 78 ? 0.033 5.171 -25.888 1.00 63.53 78 ALA A N 1
ATOM 548 C CA . ALA A 1 78 ? -0.103 6.147 -26.978 1.00 63.53 78 ALA A CA 1
ATOM 549 C C . ALA A 1 78 ? 1.096 6.072 -27.933 1.00 63.53 78 ALA A C 1
ATOM 551 O O . ALA A 1 78 ? 0.874 6.266 -29.149 1.00 63.53 78 ALA A O 1
#

Organism: Capsicum baccatum (NCBI:txid33114)

pLDDT: mean 77.25, std 9.36, range [53.12, 88.62]

Foldseek 3Di:
DPVVVLVVLVVVLVVVLVVLVVVLVVVLVVLVVVLVVVCVVPVVCNVVSVVVSVPPPRCVSVVVSVVVVVVSCVVSVD

Mean predicted aligned error: 8.49 Å

Radius of gyration: 18.0 Å; Cα contacts (8 Å, |Δi|>4): 20; chains: 1; bounding box: 35×18×53 Å

Sequence (78 aa):
MNPLISAASVIAAGLAVGLASIGPGVGQGTAAGQAVEGIARQPEAEGKIRGMQNNRATTLRCDEVDNSLLQLQRSIFA

Nearest PDB structures (foldseek):
  7jg7-assembly1_2  TM=7.268E-01  e=2.451E-02  Mycolicibacterium smegmatis
  7njx-assembly1_R  TM=7.307E-01  e=3.815E-02  Mycolicibacterium smegmatis MC2 155
  7nkk-assembly1_Q  TM=7.195E-01  e=4.330E-02  Mycolicibacterium smegmatis MC2 155
  8dbw-assembly1_N  TM=7.286E-01  e=1.633E-01  Escherichia coli
  7p2y-assembly1_L  TM=7.045E-01  e=2.709E-01  Acinetobacter baumannii ATCC 17978